Protein AF-A0AAW9NYC2-F1 (afdb_monomer_lite)

Organism: NCBI:txid1071052

Structure (mmCIF, N/CA/C/O backbone):
data_AF-A0AAW9NYC2-F1
#
_entry.id   AF-A0AAW9NYC2-F1
#
loop_
_atom_site.group_PDB
_atom_site.id
_atom_site.type_symbol
_atom_site.label_atom_id
_atom_site.label_alt_id
_atom_site.label_comp_id
_atom_site.label_asym_id
_atom_site.label_entity_id
_atom_site.label_seq_id
_atom_site.pdbx_PDB_ins_code
_atom_site.Cartn_x
_atom_site.Cartn_y
_atom_site.Cartn_z
_atom_site.occupancy
_atom_site.B_iso_or_equiv
_atom_site.auth_seq_id
_atom_site.auth_comp_id
_atom_site.auth_asym_id
_atom_site.auth_atom_id
_atom_site.pdbx_PDB_model_num
ATOM 1 N N . MET A 1 1 ? -15.203 4.351 3.239 1.00 55.91 1 MET A N 1
ATOM 2 C CA . MET A 1 1 ? -14.483 3.129 2.820 1.00 55.91 1 MET A CA 1
ATOM 3 C C . MET A 1 1 ? -13.538 3.405 1.655 1.00 55.91 1 MET A C 1
ATOM 5 O O . MET A 1 1 ? -12.354 3.191 1.826 1.00 55.91 1 MET A O 1
ATOM 9 N N . TYR A 1 2 ? -13.989 4.002 0.545 1.00 61.78 2 TYR A N 1
ATOM 10 C CA . TYR A 1 2 ? -13.137 4.239 -0.639 1.00 61.78 2 TYR A CA 1
ATOM 11 C C . TYR A 1 2 ? -12.012 5.282 -0.501 1.00 61.78 2 TYR A C 1
ATOM 13 O O . TYR A 1 2 ? -11.056 5.237 -1.265 1.00 61.78 2 TYR A O 1
ATOM 21 N N . GLN A 1 3 ? -12.098 6.211 0.456 1.00 79.38 3 GLN A N 1
ATOM 22 C CA . GLN A 1 3 ? -11.115 7.296 0.593 1.00 79.38 3 GLN A CA 1
ATOM 23 C C . GLN A 1 3 ? -9.720 6.789 0.989 1.00 79.38 3 GLN A C 1
ATOM 25 O O . GLN A 1 3 ? -8.729 7.215 0.415 1.00 79.38 3 GLN A O 1
ATOM 30 N N . LYS A 1 4 ? -9.661 5.822 1.906 1.00 81.62 4 LYS A N 1
ATOM 31 C CA . LYS A 1 4 ? -8.414 5.231 2.401 1.00 81.62 4 LYS A CA 1
ATOM 32 C C . LYS A 1 4 ? -7.680 4.414 1.335 1.00 81.62 4 LYS A C 1
ATOM 34 O O . LYS A 1 4 ? -6.476 4.544 1.167 1.00 81.62 4 LYS A O 1
ATOM 39 N N . LEU A 1 5 ? -8.427 3.614 0.570 1.00 80.62 5 LEU A N 1
ATOM 40 C CA . LEU A 1 5 ? -7.887 2.887 -0.581 1.00 80.62 5 LEU A CA 1
ATOM 41 C C . LEU A 1 5 ? -7.348 3.850 -1.640 1.00 80.62 5 LEU A C 1
ATOM 43 O O . LEU A 1 5 ? -6.269 3.634 -2.181 1.00 80.62 5 LEU A O 1
ATOM 47 N N . TRP A 1 6 ? -8.077 4.934 -1.906 1.00 82.81 6 TRP A N 1
ATOM 48 C CA . TRP A 1 6 ? -7.629 5.954 -2.844 1.00 82.81 6 TRP A CA 1
ATOM 49 C C . TRP A 1 6 ? -6.334 6.642 -2.389 1.00 82.81 6 TRP A C 1
ATOM 51 O O . TRP A 1 6 ? -5.432 6.808 -3.203 1.00 82.81 6 TRP A O 1
ATOM 61 N N . GLU A 1 7 ? -6.203 6.974 -1.103 1.00 85.62 7 GLU A N 1
ATOM 62 C CA . GLU A 1 7 ? -4.975 7.542 -0.524 1.00 85.62 7 GLU A CA 1
ATOM 63 C C . GLU A 1 7 ? -3.768 6.609 -0.708 1.00 85.62 7 GLU A C 1
ATOM 65 O O . GLU A 1 7 ? -2.717 7.057 -1.165 1.00 85.62 7 GLU A O 1
ATOM 70 N N . VAL A 1 8 ? -3.931 5.307 -0.450 1.00 85.56 8 VAL A N 1
ATOM 71 C CA . VAL A 1 8 ? -2.876 4.301 -0.675 1.00 85.56 8 VAL A CA 1
ATOM 72 C C . VAL A 1 8 ? -2.518 4.180 -2.161 1.00 85.56 8 VAL A C 1
ATOM 74 O O . VAL A 1 8 ? -1.341 4.174 -2.511 1.00 85.56 8 VAL A O 1
ATOM 77 N N . ILE A 1 9 ? -3.508 4.152 -3.059 1.00 82.19 9 ILE A N 1
ATOM 78 C CA . ILE A 1 9 ? -3.267 4.098 -4.512 1.00 82.19 9 ILE A CA 1
ATOM 79 C C . ILE A 1 9 ? -2.527 5.350 -5.000 1.00 82.19 9 ILE A C 1
ATOM 81 O O . ILE A 1 9 ? -1.634 5.240 -5.839 1.00 82.19 9 ILE A O 1
ATOM 85 N N . GLN A 1 10 ? -2.872 6.538 -4.494 1.00 82.81 10 GLN A N 1
ATOM 86 C CA . GLN A 1 10 ? -2.146 7.764 -4.832 1.00 82.81 10 GLN A CA 1
ATOM 87 C C . GLN A 1 10 ? -0.699 7.710 -4.340 1.00 82.81 10 GLN A C 1
ATOM 89 O O . GLN A 1 10 ? 0.206 7.999 -5.121 1.00 82.81 10 GLN A O 1
ATOM 94 N N . LEU A 1 11 ? -0.485 7.269 -3.098 1.00 83.44 11 LEU A N 1
ATOM 95 C CA . LEU A 1 11 ? 0.845 7.090 -2.515 1.00 83.44 11 LEU A CA 1
ATOM 96 C C . LEU A 1 11 ? 1.705 6.136 -3.357 1.00 83.44 11 LEU A C 1
ATOM 98 O O . LEU A 1 11 ? 2.874 6.412 -3.600 1.00 83.44 11 LEU A O 1
ATOM 102 N N . PHE A 1 12 ? 1.117 5.050 -3.860 1.00 82.88 12 PHE A N 1
ATOM 103 C CA . PHE A 1 12 ? 1.822 4.061 -4.680 1.00 82.88 12 PHE A CA 1
ATOM 104 C C . PHE A 1 12 ? 2.085 4.576 -6.102 1.00 82.88 12 PHE A C 1
ATOM 106 O O . PHE A 1 12 ? 3.122 4.281 -6.683 1.00 82.88 12 PHE A O 1
ATOM 113 N N . LYS A 1 13 ? 1.165 5.365 -6.670 1.00 79.25 13 LYS A N 1
ATOM 114 C CA . LYS A 1 13 ? 1.284 5.930 -8.023 1.00 79.25 13 LYS A CA 1
ATOM 115 C C . LYS A 1 13 ? 2.345 7.029 -8.127 1.00 79.25 13 LYS A C 1
ATOM 117 O O . LYS A 1 13 ? 2.909 7.224 -9.200 1.00 79.25 13 LYS A O 1
ATOM 122 N N . GLU A 1 14 ? 2.562 7.785 -7.057 1.00 77.44 14 GLU A N 1
ATOM 123 C CA . GLU A 1 14 ? 3.520 8.897 -7.030 1.00 77.44 14 GLU A CA 1
ATOM 124 C C . GLU A 1 14 ? 4.964 8.444 -6.775 1.00 77.44 14 GLU A C 1
ATOM 126 O O . GLU A 1 14 ? 5.888 9.235 -6.969 1.00 77.44 14 GLU A O 1
ATOM 131 N N . GLN A 1 15 ? 5.174 7.187 -6.372 1.00 71.62 15 GLN A N 1
ATOM 132 C CA . GLN A 1 15 ? 6.499 6.645 -6.096 1.00 71.62 15 GLN A CA 1
ATOM 133 C C . GLN A 1 15 ? 7.000 5.738 -7.226 1.00 71.62 15 GLN A C 1
ATOM 135 O O . GLN A 1 15 ? 6.323 4.805 -7.647 1.00 71.62 15 GLN A O 1
ATOM 140 N N . ASP A 1 16 ? 8.243 5.965 -7.662 1.00 66.69 16 ASP A N 1
ATOM 141 C CA . ASP A 1 16 ? 8.939 5.089 -8.619 1.00 66.69 16 ASP A CA 1
ATOM 142 C C . ASP A 1 16 ? 9.296 3.715 -8.014 1.00 66.69 16 ASP A C 1
ATOM 144 O O . ASP A 1 16 ? 9.572 2.756 -8.737 1.00 66.69 16 ASP A O 1
ATOM 148 N N . PHE A 1 17 ? 9.310 3.611 -6.681 1.00 76.75 17 PHE A N 1
ATOM 149 C CA . PHE A 1 17 ? 9.584 2.383 -5.944 1.00 76.75 17 PHE A CA 1
ATOM 150 C C . PHE A 1 17 ? 8.740 2.327 -4.671 1.00 76.75 17 PHE A C 1
ATOM 152 O O . PHE A 1 17 ? 8.840 3.215 -3.833 1.00 76.75 17 PHE A O 1
ATOM 159 N N . ILE A 1 18 ? 7.955 1.262 -4.507 1.00 80.94 18 ILE A N 1
ATOM 160 C CA . ILE A 1 18 ? 7.153 1.036 -3.300 1.00 80.94 18 ILE A CA 1
ATOM 161 C C . ILE A 1 18 ? 8.016 0.277 -2.288 1.00 80.94 18 ILE A C 1
ATOM 163 O O . ILE A 1 18 ? 8.362 -0.889 -2.500 1.00 80.94 18 ILE A O 1
ATOM 167 N N . GLY A 1 19 ? 8.388 0.947 -1.199 1.00 83.25 19 GLY A N 1
ATOM 168 C CA . GLY A 1 19 ? 9.204 0.391 -0.127 1.00 83.25 19 GLY A CA 1
ATOM 169 C C . GLY A 1 19 ? 8.390 -0.247 0.998 1.00 83.25 19 GLY A C 1
ATOM 170 O O . GLY A 1 19 ? 7.161 -0.280 1.000 1.00 83.25 19 GLY A O 1
ATOM 171 N N . GLN A 1 20 ? 9.095 -0.772 2.005 1.00 85.50 20 GLN A N 1
ATOM 172 C CA . GLN A 1 20 ? 8.457 -1.375 3.183 1.00 85.50 20 GLN A CA 1
ATOM 173 C C . GLN A 1 20 ? 7.598 -0.384 3.980 1.00 85.50 20 GLN A C 1
ATOM 175 O O . GLN A 1 20 ? 6.634 -0.804 4.614 1.00 85.50 20 GLN A O 1
ATOM 180 N N . ALA A 1 21 ? 7.936 0.909 3.970 1.00 86.25 21 ALA A N 1
ATOM 181 C CA . ALA A 1 21 ? 7.197 1.921 4.720 1.00 86.25 21 ALA A CA 1
ATOM 182 C C . ALA A 1 21 ? 5.804 2.162 4.118 1.00 86.25 21 ALA A C 1
ATOM 184 O O . ALA A 1 21 ? 4.818 2.246 4.846 1.00 86.25 21 ALA A O 1
ATOM 185 N N . GLU A 1 22 ? 5.721 2.205 2.790 1.00 86.44 22 GLU A N 1
ATOM 186 C CA . GLU A 1 22 ? 4.481 2.349 2.031 1.00 86.44 22 GLU A CA 1
ATOM 187 C C . GLU A 1 22 ? 3.560 1.138 2.245 1.00 86.44 22 GLU A C 1
ATOM 189 O O . GLU A 1 22 ? 2.357 1.299 2.458 1.00 86.44 22 GLU A O 1
ATOM 194 N N . TRP A 1 23 ? 4.133 -0.070 2.264 1.00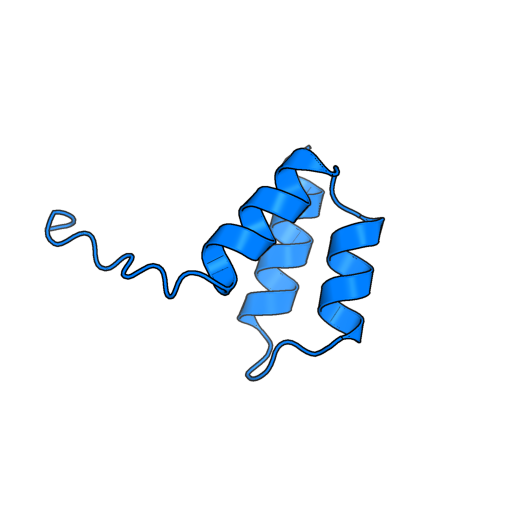 89.00 23 TRP A N 1
ATOM 195 C CA . TRP A 1 23 ? 3.398 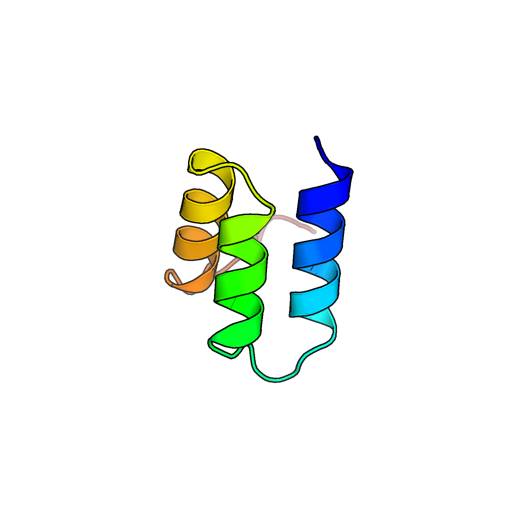-1.301 2.563 1.00 89.00 23 TRP A CA 1
ATOM 196 C C . TRP A 1 23 ? 2.876 -1.346 3.999 1.00 89.00 23 TRP A C 1
ATOM 198 O O . TRP A 1 23 ? 1.714 -1.687 4.204 1.00 89.00 23 TRP A O 1
ATOM 208 N N . ALA A 1 24 ? 3.693 -0.953 4.980 1.00 90.25 24 ALA A N 1
ATOM 209 C CA . ALA A 1 24 ? 3.272 -0.895 6.380 1.00 90.25 24 ALA A CA 1
ATOM 210 C C . ALA A 1 24 ? 2.128 0.111 6.591 1.00 90.25 24 ALA A C 1
ATOM 212 O O . ALA A 1 24 ? 1.181 -0.163 7.324 1.00 90.25 24 ALA A O 1
ATOM 213 N N . TYR A 1 25 ? 2.179 1.255 5.902 1.00 89.62 25 TYR A N 1
ATOM 2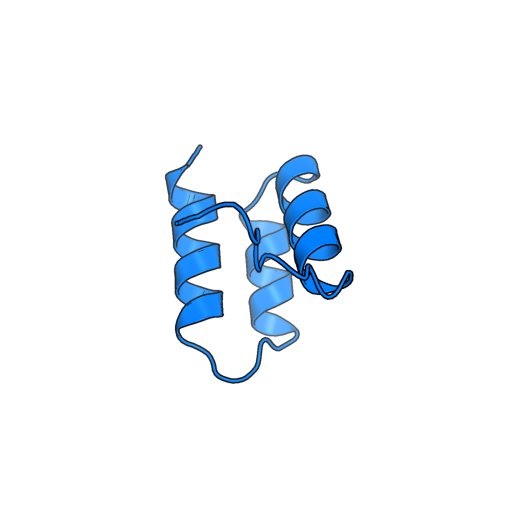14 C CA . TYR A 1 25 ? 1.091 2.231 5.926 1.00 89.62 25 TYR A CA 1
ATOM 215 C C . TYR A 1 25 ? -0.200 1.672 5.311 1.00 89.62 25 TYR A C 1
ATOM 217 O O . TYR A 1 25 ? -1.281 1.836 5.877 1.00 89.62 25 TYR A O 1
ATOM 225 N N . ALA A 1 26 ? -0.101 0.984 4.170 1.00 88.62 26 ALA A N 1
ATOM 226 C CA . ALA A 1 26 ? -1.253 0.351 3.537 1.00 88.62 26 ALA A CA 1
ATOM 227 C C . ALA A 1 26 ? -1.895 -0.721 4.439 1.00 88.62 26 ALA A C 1
ATOM 229 O O . ALA A 1 26 ? -3.121 -0.771 4.527 1.00 88.62 26 ALA A O 1
ATOM 230 N N . GLU A 1 27 ? -1.090 -1.519 5.146 1.00 91.62 27 GLU A N 1
ATOM 231 C CA . GLU A 1 27 ? -1.557 -2.544 6.093 1.00 91.62 27 GLU A CA 1
ATOM 232 C C . GLU A 1 27 ? -2.288 -1.937 7.300 1.00 91.62 27 GLU A C 1
ATOM 234 O O . GLU A 1 27 ? -3.300 -2.468 7.751 1.00 91.62 27 GLU A O 1
ATOM 239 N N . GLU A 1 28 ? -1.806 -0.804 7.818 1.00 91.56 28 GLU A N 1
ATOM 240 C CA . GLU A 1 28 ? -2.417 -0.130 8.970 1.00 91.56 28 GLU A CA 1
ATOM 241 C C . GLU A 1 28 ? -3.759 0.532 8.618 1.00 91.56 28 GLU A C 1
ATOM 243 O O . GLU A 1 28 ? -4.684 0.603 9.434 1.00 91.56 28 GLU A O 1
ATOM 248 N N . VAL A 1 29 ? -3.862 1.072 7.403 1.00 90.06 29 VAL A N 1
ATOM 249 C CA . VAL A 1 29 ? -4.980 1.932 7.016 1.00 90.06 29 VAL A CA 1
ATOM 250 C C . VAL A 1 29 ? -6.130 1.148 6.386 1.00 90.06 29 VAL A C 1
ATOM 252 O O . VAL A 1 29 ? -7.296 1.510 6.613 1.00 90.06 29 VAL A O 1
ATOM 255 N N . LEU A 1 30 ? -5.822 0.113 5.604 1.00 88.81 30 LEU A N 1
ATOM 256 C CA . LEU A 1 30 ? -6.799 -0.722 4.908 1.00 88.81 30 LEU A CA 1
ATOM 257 C C . LEU A 1 30 ? -7.320 -1.844 5.810 1.00 88.81 30 LEU A C 1
ATOM 259 O O . LEU A 1 30 ? -6.673 -2.270 6.760 1.00 88.81 30 LEU A O 1
ATOM 263 N N . ASP A 1 31 ? -8.526 -2.325 5.520 1.00 90.81 31 ASP A N 1
ATOM 264 C CA . ASP A 1 31 ? -8.977 -3.599 6.073 1.00 90.81 31 ASP A CA 1
ATOM 265 C C . ASP A 1 31 ? -8.180 -4.766 5.470 1.00 90.81 31 ASP A C 1
ATOM 267 O O . ASP A 1 31 ? -7.651 -4.668 4.362 1.00 90.81 31 ASP A O 1
ATOM 271 N N . VAL A 1 32 ? -8.113 -5.872 6.216 1.00 88.31 32 VAL A N 1
ATOM 272 C CA . VAL A 1 32 ? -7.302 -7.050 5.870 1.00 88.31 32 VAL A CA 1
ATOM 273 C C . VAL A 1 32 ? -7.635 -7.582 4.476 1.00 88.31 32 VAL A C 1
ATOM 275 O O . VAL A 1 32 ? -6.718 -7.858 3.708 1.00 88.31 32 VAL A O 1
ATOM 278 N N . ASP A 1 33 ? -8.921 -7.667 4.129 1.00 88.81 33 ASP A N 1
ATOM 279 C CA . ASP A 1 33 ? -9.367 -8.189 2.832 1.00 88.81 33 ASP A CA 1
ATOM 280 C C . ASP A 1 33 ? -8.903 -7.277 1.682 1.00 88.81 33 ASP A C 1
ATOM 282 O O . ASP A 1 33 ? -8.387 -7.740 0.665 1.00 88.81 33 ASP A O 1
ATOM 286 N N . THR A 1 34 ? -9.031 -5.958 1.855 1.00 87.50 34 THR A N 1
ATOM 287 C CA . THR A 1 34 ? -8.592 -4.969 0.861 1.00 87.50 34 THR A CA 1
ATOM 288 C C . THR A 1 34 ? -7.068 -4.920 0.729 1.00 87.50 34 THR A C 1
ATOM 290 O O . THR A 1 34 ? -6.551 -4.773 -0.379 1.00 87.50 34 THR A O 1
ATOM 293 N N . PHE A 1 35 ? -6.335 -5.054 1.837 1.00 89.62 35 PHE A N 1
ATOM 294 C CA . PHE A 1 35 ? -4.875 -5.102 1.824 1.00 89.62 35 PHE A CA 1
ATOM 295 C C . PHE A 1 35 ? -4.349 -6.364 1.128 1.00 89.6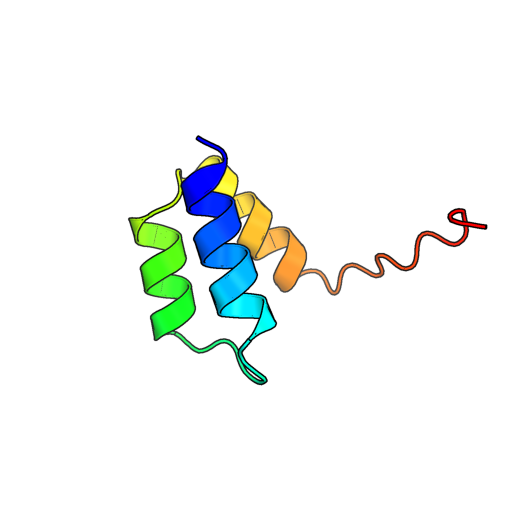2 35 PHE A C 1
ATOM 297 O O . PHE A 1 35 ? -3.456 -6.264 0.287 1.00 89.62 35 PHE A O 1
ATOM 304 N N . GLN A 1 36 ? -4.938 -7.530 1.412 1.00 88.06 36 GLN A N 1
ATOM 305 C CA . GLN A 1 36 ? -4.588 -8.784 0.740 1.00 88.06 36 GLN A CA 1
ATOM 306 C C . GLN A 1 36 ? -4.821 -8.693 -0.768 1.00 88.06 36 GLN A C 1
ATOM 308 O O . GLN A 1 36 ? -3.931 -9.033 -1.543 1.00 88.06 36 GLN A O 1
ATOM 313 N N . LEU A 1 37 ? -5.960 -8.136 -1.192 1.00 86.31 37 LEU A N 1
ATOM 314 C CA . LEU A 1 37 ? -6.236 -7.927 -2.612 1.00 86.31 37 LEU A CA 1
ATOM 315 C C . LEU A 1 37 ? -5.204 -6.993 -3.269 1.00 86.31 37 LEU A C 1
ATOM 317 O O . LEU A 1 37 ? -4.776 -7.234 -4.394 1.00 86.31 37 LEU A O 1
ATOM 321 N N . LEU A 1 38 ? -4.781 -5.929 -2.577 1.00 84.94 38 LEU A N 1
ATOM 322 C CA . LEU A 1 38 ? -3.736 -5.025 -3.065 1.00 84.94 38 LEU A CA 1
ATOM 323 C C . LEU A 1 38 ? -2.386 -5.744 -3.217 1.00 84.94 38 LEU A C 1
ATOM 325 O O . LEU A 1 38 ? -1.704 -5.534 -4.220 1.00 84.94 38 LEU A O 1
ATOM 329 N N . GLN A 1 39 ? -2.007 -6.583 -2.249 1.00 85.44 39 GLN A N 1
ATOM 330 C CA . GLN A 1 39 ? -0.788 -7.394 -2.320 1.00 85.44 39 GLN A CA 1
ATOM 331 C C . GLN A 1 39 ? -0.833 -8.366 -3.500 1.00 85.44 39 GLN A C 1
ATOM 333 O O . GLN A 1 39 ? 0.098 -8.379 -4.302 1.00 85.44 39 GLN A O 1
ATOM 338 N N . GLU A 1 40 ? -1.932 -9.104 -3.665 1.00 84.62 40 GLU A N 1
ATOM 339 C CA . GLU A 1 40 ? -2.126 -10.035 -4.782 1.00 84.62 40 GLU A CA 1
ATOM 340 C C . GLU A 1 40 ? -1.996 -9.327 -6.137 1.00 84.62 40 GLU A C 1
ATOM 342 O O . GLU A 1 40 ? -1.270 -9.798 -7.008 1.00 84.62 40 GLU A O 1
ATOM 347 N N . GLN A 1 41 ? -2.620 -8.154 -6.302 1.00 77.94 41 GLN A N 1
ATOM 348 C CA . GLN A 1 41 ? -2.553 -7.374 -7.546 1.00 77.94 41 GLN A CA 1
ATOM 349 C C . GLN A 1 41 ? -1.162 -6.790 -7.855 1.00 77.94 41 GLN A C 1
ATOM 351 O O . GLN A 1 41 ? -0.909 -6.386 -8.990 1.00 77.94 41 GLN A O 1
ATOM 356 N N . MET A 1 42 ? -0.283 -6.678 -6.858 1.00 76.50 42 MET A N 1
ATOM 357 C CA . MET A 1 42 ? 1.078 -6.157 -7.022 1.00 76.50 42 MET A CA 1
ATOM 358 C C . MET A 1 42 ? 2.123 -7.274 -7.166 1.00 76.50 42 MET A C 1
ATOM 360 O O . MET A 1 42 ? 3.104 -7.094 -7.890 1.00 76.50 42 MET A O 1
ATOM 364 N N . GLU A 1 43 ? 1.933 -8.414 -6.492 1.00 71.38 43 GLU A N 1
ATOM 365 C CA . GLU A 1 43 ? 2.805 -9.594 -6.583 1.00 71.38 43 GLU A CA 1
ATOM 366 C C . GLU A 1 43 ? 2.544 -10.420 -7.841 1.00 71.38 43 GLU A C 1
ATOM 368 O O . GLU A 1 43 ? 3.486 -10.804 -8.547 1.00 71.38 43 GLU A O 1
ATOM 373 N N . GLU A 1 44 ? 1.273 -10.663 -8.173 1.00 60.53 44 GLU A N 1
ATOM 374 C CA . GLU A 1 44 ? 0.949 -11.030 -9.537 1.00 60.53 44 GLU A CA 1
ATOM 375 C C . GLU A 1 44 ? 1.289 -9.800 -10.370 1.00 60.53 44 GLU A C 1
ATOM 377 O O . GLU A 1 44 ? 0.732 -8.727 -10.172 1.00 60.53 44 GLU A O 1
ATOM 382 N N . LYS A 1 45 ? 2.237 -9.915 -11.303 1.00 51.00 45 LYS A N 1
ATOM 383 C CA . LYS A 1 45 ? 2.372 -8.939 -12.385 1.00 51.00 45 LYS A CA 1
ATOM 384 C C . LYS A 1 45 ? 1.051 -8.945 -13.137 1.00 51.00 45 LYS A C 1
ATOM 386 O O . LYS A 1 45 ? 0.917 -9.678 -14.118 1.00 51.00 45 LYS A O 1
ATOM 391 N N . VAL A 1 46 ? 0.056 -8.204 -12.666 1.00 47.44 46 VAL A N 1
ATOM 392 C CA . VAL A 1 46 ? -1.230 -8.177 -13.321 1.00 47.44 46 VAL A CA 1
ATOM 393 C C . VAL A 1 46 ? -0.973 -7.491 -14.649 1.00 47.44 46 VAL A C 1
ATOM 395 O O . VAL A 1 46 ? -0.771 -6.281 -14.747 1.00 47.44 46 VAL A O 1
ATOM 398 N N . HIS A 1 47 ? -0.937 -8.315 -15.691 1.00 44.19 47 HIS A N 1
ATOM 399 C CA . HIS A 1 47 ? -1.091 -7.930 -17.075 1.00 44.19 47 HIS A CA 1
ATOM 400 C C . HIS A 1 47 ? -2.498 -7.328 -17.238 1.00 44.19 47 HIS A C 1
ATOM 402 O O . HIS A 1 47 ? -3.350 -7.871 -17.929 1.00 44.19 47 HIS A O 1
ATOM 408 N N . LEU A 1 48 ? -2.765 -6.185 -16.603 1.00 43.00 48 LEU A N 1
ATOM 409 C CA . LEU A 1 48 ? -3.946 -5.351 -16.819 1.00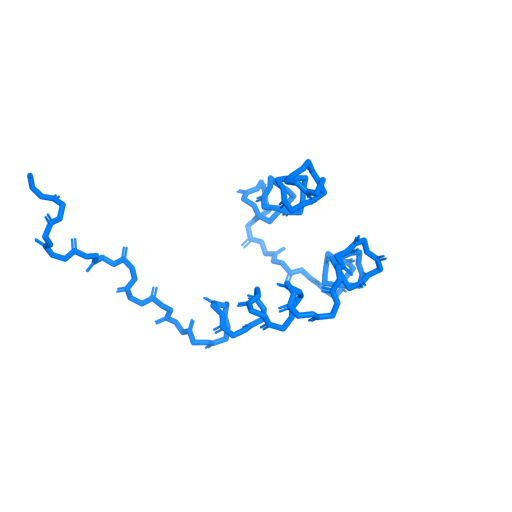 43.00 48 LEU A CA 1
ATOM 410 C C . LEU A 1 48 ? -3.729 -4.498 -18.077 1.00 43.00 48 LEU A C 1
ATOM 412 O O . LEU A 1 48 ? -4.028 -3.312 -18.125 1.00 43.00 48 LEU A O 1
ATOM 416 N N . ILE A 1 49 ? -3.219 -5.123 -19.137 1.00 45.19 49 ILE A N 1
ATOM 417 C CA . ILE A 1 49 ? -3.585 -4.721 -20.485 1.00 45.19 49 ILE A CA 1
ATOM 418 C C . ILE A 1 49 ? -4.774 -5.619 -20.801 1.00 45.19 49 ILE A C 1
ATOM 420 O O . ILE A 1 49 ? -4.624 -6.702 -21.355 1.00 45.19 49 ILE A O 1
ATOM 424 N N . SER A 1 50 ? -5.969 -5.208 -20.377 1.00 40.25 50 SER A N 1
ATOM 425 C CA . SER A 1 50 ? -7.171 -5.777 -20.977 1.00 40.25 50 SER A CA 1
ATOM 426 C C . SER A 1 50 ? -7.113 -5.400 -22.456 1.00 40.25 50 SER A C 1
ATOM 428 O O . SER A 1 50 ? -7.367 -4.245 -22.798 1.00 40.25 50 SER A O 1
ATOM 430 N N . GLU A 1 51 ? -6.811 -6.366 -23.324 1.00 52.12 51 GLU A N 1
ATOM 431 C CA . GLU A 1 51 ? -6.852 -6.219 -24.789 1.00 52.12 51 GLU A CA 1
ATOM 432 C C . GLU A 1 51 ? -8.227 -5.727 -25.296 1.00 52.12 51 GLU A C 1
ATOM 43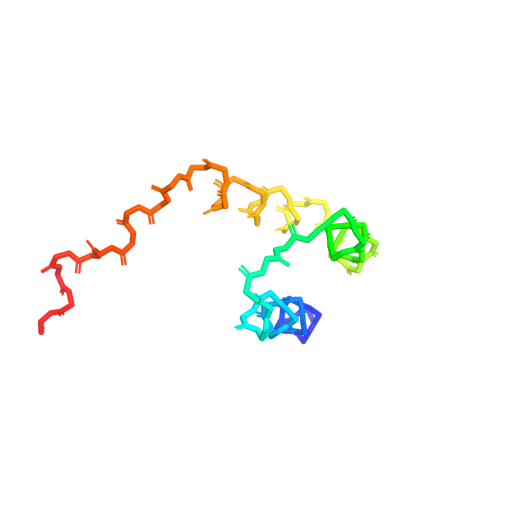4 O O . GLU A 1 51 ? -8.360 -5.310 -26.440 1.00 52.12 51 GLU A O 1
ATOM 439 N N . THR A 1 52 ? -9.245 -5.727 -24.431 1.00 49.47 52 THR A N 1
ATOM 440 C CA . THR A 1 52 ? -10.624 -5.307 -24.700 1.00 49.47 52 THR A CA 1
ATOM 441 C C . THR A 1 52 ? -10.989 -3.855 -24.355 1.00 49.47 52 THR A C 1
ATOM 443 O O . THR A 1 52 ? -12.145 -3.492 -24.547 1.00 49.47 52 THR A O 1
ATOM 446 N N . TRP A 1 53 ? -10.069 -2.996 -23.892 1.00 42.00 53 TRP A N 1
ATOM 447 C CA . TRP A 1 53 ? -10.329 -1.541 -23.877 1.00 42.00 53 TRP A CA 1
ATOM 448 C C . TRP A 1 53 ? -9.873 -0.930 -25.212 1.00 42.00 53 TRP A C 1
ATOM 450 O O . TRP A 1 53 ? -8.813 -0.310 -25.292 1.00 42.00 53 TRP A O 1
ATOM 460 N N . GLN A 1 54 ? -10.663 -1.159 -26.265 1.00 38.16 54 GLN A N 1
ATOM 461 C CA . GLN A 1 54 ? -10.644 -0.382 -27.510 1.00 38.16 54 GLN A CA 1
ATOM 462 C C . GLN A 1 54 ? -11.905 0.475 -27.603 1.00 38.16 54 GLN A C 1
ATOM 464 O O . GLN A 1 54 ? -12.986 -0.036 -27.232 1.00 38.16 54 GLN A O 1
#

Secondary structure (DSSP, 8-state):
-HHHHHHHHHHHHS-SS--HHHHHHHHHHS-HHHHHHHHHHHHTT-----TT--

Sequence (54 aa):
MYQKLWEVIQLFKEQDFIGQAEWAYAEEVLDVDTFQLLQEQMEEKVHLISETWQ

pLDDT: mean 75.41, std 16.32, range [38.16, 91.62]

Foldseek 3Di:
DVPLVVVLVVVVVVDPDQDPVSLVSNPVRDDPVSSVVVVVPVVPVPPPPPVPPD

Radius of gyration: 12.23 Å; chains: 1; bounding box: 24×20×36 Å